Protein AF-A0A2V7W9J9-F1 (afdb_monomer)

Secondary structure (DSSP, 8-state):
-BHHHHHHHHHHHHHHHHHHHHHHHHHHHHTTSS-HHHHHHHHHHHHHHHHHHHHHHHHHHHHTTT-----PBPPHHHHHHHHHHHHHHHHHHHHHHHHHHTTSS-SSHHHHHHHHHHHHHHHHHHHHHHTGGGGT---HHHHHHHHHHT---

Radius of gyration: 18.11 Å; Cα contacts (8 Å, |Δi|>4): 113; chains: 1; bounding box: 55×36×50 Å

Solvent-accessible surface area (backbone atoms only — not comparable to full-atom values): 8531 Å² total; per-residue (Å²): 106,31,50,42,57,48,41,50,54,51,41,52,50,47,49,53,46,50,54,50,47,54,48,48,53,55,50,37,39,77,72,64,27,49,55,70,72,56,50,55,51,50,48,68,53,51,49,61,63,44,43,62,60,42,50,49,44,52,51,40,50,67,73,49,70,86,60,76,92,66,64,55,80,53,58,66,72,58,55,48,56,62,47,50,51,60,51,52,52,51,51,51,53,49,48,51,56,50,33,47,33,66,64,71,76,38,97,48,68,65,58,52,49,51,52,53,56,56,48,42,58,55,47,54,53,53,41,41,69,61,49,33,50,68,60,75,37,78,38,67,76,58,52,55,54,50,54,59,66,70,58,73,132

Foldseek 3Di:
DFLLVLLVVLLVLLLCLLVVLLVLLVVLVVVVLDDPVLSVLLCVLSNVLSVVLNVLSVVLCVVCVPPDRDGDDDDPVLSCLSPVLSVVLSVVSSCLSVCSSVVNPDVDSVVSSVVSNVSSVVSVVSCLVRVNVSSVHHRVVVVVVVVVVVDDD

Mean predicted aligned error: 6.17 Å

Structure (mmCIF, N/CA/C/O backbone):
data_AF-A0A2V7W9J9-F1
#
_entry.id   AF-A0A2V7W9J9-F1
#
loop_
_atom_site.group_PDB
_atom_site.id
_atom_site.type_symbol
_atom_site.label_atom_id
_atom_site.label_alt_id
_atom_site.label_comp_id
_atom_site.label_asym_id
_atom_site.label_entity_id
_atom_site.label_seq_id
_atom_site.pdbx_PDB_ins_code
_atom_site.Cartn_x
_atom_site.Cartn_y
_atom_site.Cartn_z
_atom_site.occupancy
_atom_site.B_iso_or_equiv
_atom_site.auth_seq_id
_atom_site.auth_comp_id
_atom_site.auth_asym_id
_atom_site.auth_atom_id
_atom_site.pdbx_PDB_model_num
ATOM 1 N N . MET A 1 1 ? 11.836 -12.648 -15.735 1.00 85.44 1 MET A N 1
ATOM 2 C CA . MET A 1 1 ? 11.059 -11.439 -15.431 1.00 85.44 1 MET A CA 1
ATOM 3 C C . MET A 1 1 ? 11.819 -10.235 -15.952 1.00 85.44 1 MET A C 1
ATOM 5 O O . MET A 1 1 ? 13.018 -10.140 -15.693 1.00 85.44 1 MET A O 1
ATOM 9 N N . THR A 1 2 ? 11.177 -9.387 -16.746 1.00 92.38 2 THR A N 1
ATOM 10 C CA . THR A 1 2 ? 11.741 -8.097 -17.176 1.00 92.38 2 THR A CA 1
ATOM 11 C C . THR A 1 2 ? 11.408 -6.997 -16.167 1.00 92.38 2 THR A C 1
ATOM 13 O O . THR A 1 2 ? 10.505 -7.162 -15.345 1.00 92.38 2 THR A O 1
ATOM 16 N N . ASP A 1 3 ? 12.126 -5.876 -16.197 1.00 89.44 3 ASP A N 1
ATOM 17 C CA . ASP A 1 3 ? 11.791 -4.707 -15.373 1.00 89.44 3 ASP A CA 1
ATOM 18 C C . ASP A 1 3 ? 10.401 -4.141 -15.714 1.00 89.44 3 ASP A C 1
ATOM 20 O O . ASP A 1 3 ? 9.668 -3.745 -14.811 1.00 89.44 3 ASP A O 1
ATOM 24 N N . ALA A 1 4 ? 9.993 -4.177 -16.988 1.00 90.56 4 ALA A N 1
ATOM 25 C CA . ALA A 1 4 ? 8.647 -3.786 -17.415 1.00 90.56 4 ALA A CA 1
ATOM 26 C C . ALA A 1 4 ? 7.555 -4.701 -16.836 1.00 90.56 4 ALA A C 1
ATOM 28 O O . ALA A 1 4 ? 6.540 -4.219 -16.329 1.00 90.56 4 ALA A O 1
ATOM 29 N N . GLU A 1 5 ? 7.770 -6.021 -16.855 1.00 91.56 5 GLU A N 1
ATOM 30 C CA . GLU A 1 5 ? 6.862 -6.985 -16.219 1.00 91.56 5 GLU A CA 1
ATOM 31 C C . GLU A 1 5 ? 6.784 -6.765 -14.705 1.00 91.56 5 GLU A C 1
ATOM 33 O O . GLU A 1 5 ? 5.694 -6.795 -14.133 1.00 91.56 5 GLU A O 1
ATOM 38 N N . LEU A 1 6 ? 7.925 -6.529 -14.050 1.00 92.38 6 LEU A N 1
ATOM 39 C CA . LEU A 1 6 ? 7.988 -6.277 -12.611 1.00 92.38 6 LEU A CA 1
ATOM 40 C C . LEU A 1 6 ? 7.242 -5.013 -12.216 1.00 92.38 6 LEU A C 1
ATOM 42 O O . LEU A 1 6 ? 6.364 -5.080 -11.359 1.00 92.38 6 LEU A O 1
ATOM 46 N N . ARG A 1 7 ? 7.521 -3.904 -12.896 1.00 92.50 7 ARG A N 1
ATOM 47 C CA . ARG A 1 7 ? 6.818 -2.629 -12.735 1.00 92.50 7 ARG A CA 1
ATOM 48 C C . ARG A 1 7 ? 5.312 -2.788 -12.901 1.00 92.50 7 ARG A C 1
ATOM 50 O O . ARG A 1 7 ? 4.551 -2.298 -12.073 1.00 92.50 7 ARG A O 1
ATOM 57 N N . THR A 1 8 ? 4.891 -3.527 -13.930 1.00 92.44 8 THR A N 1
ATOM 58 C CA . THR A 1 8 ? 3.472 -3.784 -14.202 1.00 92.44 8 THR A CA 1
ATOM 59 C C . TH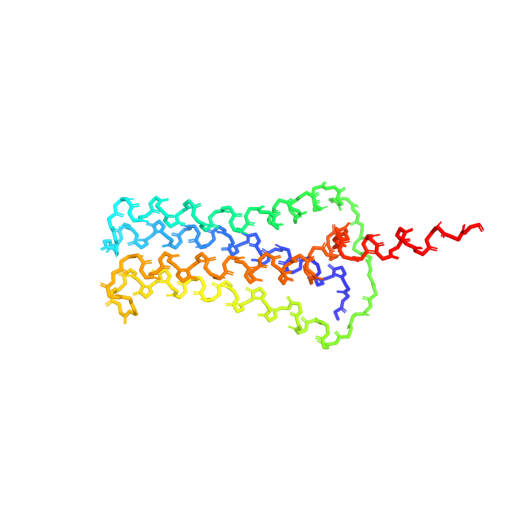R A 1 8 ? 2.808 -4.526 -13.049 1.00 92.44 8 THR A C 1
ATOM 61 O O . THR A 1 8 ? 1.814 -4.058 -12.499 1.00 92.44 8 THR A O 1
ATOM 64 N N . ARG A 1 9 ? 3.372 -5.667 -12.640 1.00 94.62 9 ARG A N 1
ATOM 65 C CA . ARG A 1 9 ? 2.761 -6.506 -11.601 1.00 94.62 9 ARG A CA 1
ATOM 66 C C . ARG A 1 9 ? 2.762 -5.833 -10.231 1.00 94.62 9 ARG A C 1
ATOM 68 O O . ARG A 1 9 ? 1.756 -5.901 -9.536 1.00 94.62 9 ARG A O 1
ATOM 75 N N . ILE A 1 10 ? 3.857 -5.170 -9.866 1.00 93.50 10 ILE A N 1
ATOM 76 C CA . ILE A 1 10 ? 3.976 -4.449 -8.595 1.00 93.50 10 ILE A CA 1
ATOM 77 C C . ILE A 1 10 ? 3.047 -3.241 -8.565 1.00 93.50 10 ILE A C 1
ATOM 79 O O . ILE A 1 10 ? 2.355 -3.037 -7.574 1.00 93.50 10 ILE A O 1
ATOM 83 N N . GLY A 1 11 ? 2.979 -2.474 -9.656 1.00 92.75 11 GLY A N 1
ATOM 84 C CA . GLY A 1 11 ? 2.068 -1.339 -9.756 1.00 92.75 11 GLY A CA 1
ATOM 85 C C . GLY A 1 11 ? 0.609 -1.766 -9.590 1.00 92.75 11 GLY A C 1
ATOM 86 O O . GLY A 1 11 ? -0.107 -1.200 -8.768 1.00 92.75 11 GLY A O 1
ATOM 87 N N . LEU A 1 12 ? 0.184 -2.816 -10.300 1.00 93.94 12 LEU A N 1
ATOM 88 C CA . LEU A 1 12 ? -1.169 -3.362 -10.160 1.00 93.94 12 LEU A CA 1
ATOM 89 C C . LEU A 1 12 ? -1.433 -3.905 -8.754 1.00 93.94 12 LEU A C 1
ATOM 91 O O . LEU A 1 12 ? -2.463 -3.581 -8.168 1.00 93.94 12 LEU A O 1
ATOM 95 N N . PHE A 1 13 ? -0.498 -4.681 -8.195 1.00 95.12 13 PHE A N 1
ATOM 96 C CA . PHE A 1 13 ? -0.588 -5.167 -6.819 1.00 95.12 13 PHE A CA 1
ATOM 97 C C . PHE A 1 13 ? -0.810 -4.014 -5.840 1.00 95.12 13 PHE A C 1
ATOM 99 O O . PHE A 1 13 ? -1.668 -4.110 -4.968 1.00 95.12 13 PHE A O 1
ATOM 106 N N . TRP A 1 14 ? -0.093 -2.905 -6.018 1.00 91.62 14 TRP A N 1
ATOM 107 C CA . TRP A 1 14 ? -0.189 -1.751 -5.136 1.00 91.62 14 TRP A CA 1
ATOM 108 C C . TRP A 1 14 ? -1.540 -1.058 -5.189 1.00 91.62 14 TRP A C 1
ATOM 110 O O . TRP A 1 14 ? -2.141 -0.797 -4.150 1.00 91.62 14 TRP A O 1
ATOM 120 N N . VAL A 1 15 ? -2.039 -0.806 -6.400 1.00 94.19 15 VAL A N 1
ATOM 121 C CA . VAL A 1 15 ? -3.348 -0.180 -6.605 1.00 94.19 15 VAL A CA 1
ATOM 122 C C . VAL A 1 15 ? -4.446 -1.057 -6.005 1.00 94.19 15 VAL A C 1
ATOM 124 O O . VAL A 1 15 ? -5.268 -0.566 -5.236 1.00 94.19 15 VAL A O 1
ATOM 127 N N . ILE A 1 16 ? -4.427 -2.362 -6.296 1.00 96.25 16 ILE A N 1
ATOM 128 C CA . ILE A 1 16 ? -5.395 -3.320 -5.747 1.00 96.25 16 ILE A CA 1
ATOM 129 C C . ILE A 1 16 ? -5.327 -3.330 -4.219 1.00 96.25 16 ILE A C 1
ATOM 131 O O . ILE A 1 16 ? -6.356 -3.247 -3.558 1.00 96.25 16 ILE A O 1
ATOM 135 N N . THR A 1 17 ? -4.121 -3.386 -3.660 1.00 95.56 17 THR A N 1
ATOM 136 C CA . THR A 1 17 ? -3.898 -3.423 -2.213 1.00 95.56 17 THR A CA 1
ATOM 137 C C . THR A 1 17 ? -4.404 -2.167 -1.514 1.00 95.56 17 THR A C 1
ATOM 139 O O . THR A 1 17 ? -5.058 -2.281 -0.482 1.00 95.56 17 THR A O 1
ATOM 142 N N . HIS A 1 18 ? -4.152 -0.980 -2.071 1.00 95.19 18 HIS A N 1
ATOM 143 C CA . HIS A 1 18 ? -4.632 0.278 -1.500 1.00 95.19 18 HIS A CA 1
ATOM 144 C C . HIS A 1 18 ? -6.158 0.253 -1.341 1.00 95.19 18 HIS A C 1
ATOM 146 O O . HIS A 1 18 ? -6.678 0.461 -0.244 1.00 95.19 18 HIS A O 1
ATOM 152 N N . PHE A 1 19 ? -6.884 -0.090 -2.408 1.00 96.38 19 PHE A N 1
ATOM 153 C CA . PHE A 1 19 ? -8.343 -0.176 -2.346 1.00 96.38 19 PHE A CA 1
ATOM 154 C C . PHE A 1 19 ? -8.836 -1.344 -1.487 1.00 96.38 19 PHE A C 1
ATOM 156 O O . PHE A 1 19 ? -9.830 -1.194 -0.780 1.00 96.38 19 PHE A O 1
ATOM 163 N N . ALA A 1 20 ? -8.140 -2.483 -1.490 1.00 97.62 20 ALA A N 1
ATOM 164 C CA . ALA A 1 20 ? -8.480 -3.625 -0.647 1.00 97.62 20 ALA A CA 1
ATOM 165 C C . ALA A 1 20 ? -8.345 -3.299 0.848 1.00 97.62 20 ALA A C 1
ATOM 167 O O . ALA A 1 20 ? -9.198 -3.699 1.638 1.00 97.62 20 ALA A O 1
ATOM 168 N N . ILE A 1 21 ? -7.320 -2.544 1.250 1.00 97.44 21 ILE A N 1
ATOM 169 C CA . ILE A 1 21 ? -7.142 -2.118 2.641 1.00 97.44 21 ILE A CA 1
ATOM 170 C C . ILE A 1 21 ? -8.235 -1.124 3.047 1.00 97.44 21 ILE A C 1
ATOM 172 O O . ILE A 1 21 ? -8.832 -1.295 4.108 1.00 97.44 21 ILE A O 1
ATOM 176 N N . ILE A 1 22 ? -8.565 -0.141 2.200 1.00 97.62 22 ILE A N 1
ATOM 177 C CA . ILE A 1 22 ? -9.693 0.773 2.457 1.00 97.62 22 ILE A CA 1
ATOM 178 C C . ILE A 1 22 ? -10.995 -0.020 2.620 1.00 97.62 22 ILE A C 1
ATOM 180 O O . ILE A 1 22 ? -11.730 0.182 3.584 1.00 97.62 22 ILE A O 1
ATOM 184 N N . ALA A 1 23 ? -11.261 -0.963 1.713 1.00 97.94 23 ALA A N 1
ATOM 185 C CA . ALA A 1 23 ? -12.432 -1.827 1.800 1.00 97.94 23 ALA A CA 1
ATOM 186 C C . ALA A 1 23 ? -12.421 -2.671 3.083 1.00 97.94 23 ALA A C 1
ATOM 188 O O . ALA A 1 23 ? -13.458 -2.810 3.720 1.00 97.94 23 ALA A O 1
ATOM 189 N N . THR A 1 24 ? -11.260 -3.178 3.504 1.00 97.81 24 THR A N 1
ATOM 190 C CA . THR A 1 24 ? -11.108 -3.932 4.758 1.00 97.81 24 THR A CA 1
ATOM 191 C C . THR A 1 24 ? -11.468 -3.067 5.963 1.00 97.81 24 THR A C 1
ATOM 193 O O . THR A 1 24 ? -12.197 -3.532 6.834 1.00 97.81 24 THR A O 1
ATOM 196 N N . ILE A 1 25 ? -11.030 -1.802 5.992 1.00 97.62 25 ILE A N 1
ATOM 197 C CA . ILE A 1 25 ? -11.396 -0.862 7.061 1.00 97.62 25 ILE A CA 1
ATOM 198 C C . ILE A 1 25 ? -12.922 -0.688 7.117 1.00 97.62 25 ILE A C 1
ATOM 200 O O . ILE A 1 25 ? -13.555 -0.852 8.158 1.00 97.62 25 ILE A O 1
ATOM 204 N N . ILE A 1 26 ? -13.538 -0.427 5.966 1.00 97.75 26 ILE A N 1
ATOM 205 C CA . ILE A 1 26 ? -14.987 -0.220 5.869 1.00 97.75 26 ILE A CA 1
ATOM 206 C C . ILE A 1 26 ? -15.761 -1.482 6.287 1.00 97.75 26 ILE A C 1
ATOM 208 O O . ILE A 1 26 ? -16.722 -1.398 7.048 1.00 97.75 26 ILE A O 1
ATOM 212 N N . VAL A 1 27 ? -15.339 -2.663 5.828 1.00 98.00 27 VAL A N 1
ATOM 213 C CA . VAL A 1 27 ? -15.976 -3.940 6.181 1.00 98.00 27 VAL A CA 1
ATOM 214 C C . VAL A 1 27 ? -15.849 -4.220 7.677 1.00 98.00 27 VAL A C 1
ATOM 216 O O . VAL A 1 27 ? -16.844 -4.561 8.310 1.00 98.00 27 VAL A O 1
ATOM 219 N N . CYS A 1 28 ? -14.667 -4.038 8.270 1.00 97.06 28 CYS A N 1
ATOM 220 C CA . CYS A 1 28 ? -14.469 -4.216 9.709 1.00 97.06 28 CYS A CA 1
ATOM 221 C C . CYS A 1 28 ? -15.357 -3.276 10.537 1.00 97.06 28 CYS A C 1
ATOM 223 O O . CYS A 1 28 ? -15.909 -3.718 11.542 1.00 97.06 28 CYS A O 1
ATOM 225 N N . PHE A 1 29 ? -15.547 -2.025 10.103 1.00 97.12 29 PHE A N 1
ATOM 226 C CA . PHE A 1 29 ? -16.494 -1.103 10.735 1.00 97.12 29 PHE A CA 1
ATOM 227 C C . PHE A 1 29 ? -17.932 -1.641 10.698 1.00 97.12 29 PHE A C 1
ATOM 229 O O . PHE A 1 29 ? -18.580 -1.732 11.738 1.00 97.12 29 PHE A O 1
ATOM 236 N N . PHE A 1 30 ? -18.423 -2.072 9.530 1.00 97.50 30 PHE A N 1
ATOM 237 C CA . PHE A 1 30 ? -19.782 -2.620 9.407 1.00 97.50 30 PHE A CA 1
ATOM 238 C C . PHE A 1 30 ? -19.993 -3.930 10.179 1.00 97.50 30 PHE A C 1
ATOM 240 O O . PHE A 1 30 ? -21.120 -4.239 10.558 1.00 97.50 30 PHE A O 1
ATOM 247 N N . LEU A 1 31 ? -18.923 -4.683 10.442 1.00 97.31 31 LEU A N 1
ATOM 248 C CA . LEU A 1 31 ? -18.943 -5.870 11.302 1.00 97.31 31 LEU A CA 1
ATOM 249 C C . LEU A 1 31 ? -18.848 -5.539 12.804 1.00 97.31 31 LEU A C 1
ATOM 251 O O . LEU A 1 31 ? -18.782 -6.456 13.620 1.00 97.31 31 LEU A O 1
ATOM 255 N N . GLY A 1 32 ? -18.840 -4.256 13.180 1.00 94.75 32 GLY A N 1
ATOM 256 C CA . GLY A 1 32 ? -18.769 -3.811 14.573 1.00 94.75 32 GLY A CA 1
ATOM 257 C C . GLY A 1 32 ? -17.367 -3.878 15.185 1.00 94.75 32 GLY A C 1
ATOM 258 O O . GLY A 1 32 ? -17.241 -3.925 16.405 1.00 94.75 32 GLY A O 1
ATOM 259 N N . GLY A 1 33 ? -16.311 -3.903 14.365 1.00 93.25 33 GLY A N 1
ATOM 260 C CA . G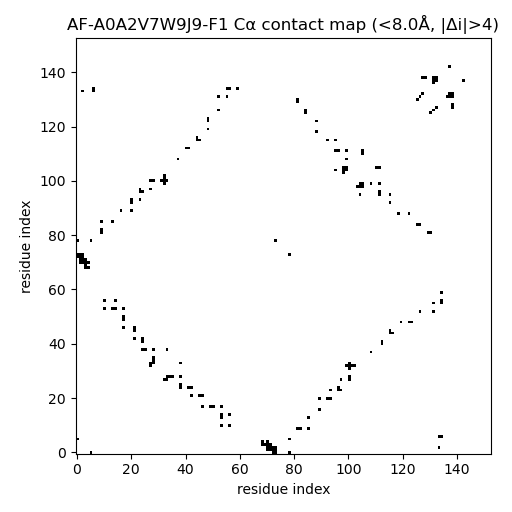LY A 1 33 ? -14.929 -4.014 14.841 1.00 93.25 33 GLY A CA 1
ATOM 261 C C . GLY A 1 33 ? -14.391 -2.763 15.545 1.00 93.25 33 GLY A C 1
ATOM 262 O O . GLY A 1 33 ? -13.447 -2.852 16.328 1.00 93.25 33 GLY A O 1
ATOM 263 N N . TYR A 1 34 ? -14.964 -1.593 15.266 1.00 93.88 34 TYR A N 1
ATOM 264 C CA . TYR A 1 34 ? -14.629 -0.330 15.928 1.00 93.88 34 TYR A CA 1
ATOM 265 C C . TYR A 1 34 ? -15.709 0.726 15.681 1.00 93.88 34 TYR A C 1
ATOM 267 O O . TYR A 1 34 ? -16.573 0.563 14.817 1.00 93.88 34 TYR A O 1
ATOM 275 N N . GLU A 1 35 ? -15.650 1.815 16.446 1.00 95.31 35 GLU A N 1
ATOM 276 C CA . GLU A 1 35 ? -16.572 2.941 16.322 1.00 95.31 35 GLU A CA 1
ATOM 277 C C . GLU A 1 35 ? -16.242 3.840 15.119 1.00 95.31 35 GLU A C 1
ATOM 279 O O . GLU A 1 35 ? -15.171 3.770 14.510 1.00 95.31 35 GLU A O 1
ATOM 284 N N . PHE A 1 36 ? -17.178 4.722 14.767 1.00 96.06 36 PHE A N 1
ATOM 285 C CA . PHE A 1 36 ? -17.009 5.646 13.646 1.00 96.06 36 PHE A CA 1
ATOM 286 C C . PHE A 1 36 ? -15.783 6.581 13.789 1.00 96.06 36 PHE A C 1
ATOM 288 O O . PHE A 1 36 ? -15.058 6.736 12.801 1.00 96.06 36 PHE A O 1
ATOM 295 N N . PRO A 1 37 ? -15.475 7.164 14.971 1.00 96.38 37 PRO A N 1
ATOM 296 C CA . PRO A 1 37 ? -14.273 7.988 15.146 1.00 96.38 37 PRO A CA 1
ATOM 297 C C . PRO A 1 37 ? -12.976 7.217 14.857 1.00 96.38 37 PRO A C 1
ATOM 299 O O . PRO A 1 37 ? -12.111 7.706 14.125 1.00 96.38 37 PRO A O 1
ATOM 302 N N . ASP A 1 38 ? -12.885 5.979 15.338 1.00 94.94 38 ASP A N 1
ATOM 303 C CA . ASP A 1 38 ? -11.756 5.078 15.097 1.00 94.94 38 ASP A CA 1
ATOM 304 C C . ASP A 1 38 ? -11.611 4.765 13.600 1.00 94.94 38 ASP A C 1
ATOM 306 O O . ASP A 1 38 ? -10.526 4.903 13.033 1.00 94.94 38 ASP A O 1
ATOM 310 N N . MET A 1 39 ? -12.715 4.432 12.916 1.00 96.19 39 MET A N 1
ATOM 311 C CA . MET A 1 39 ? -12.711 4.192 11.467 1.00 96.19 39 MET A CA 1
ATOM 312 C C . MET A 1 39 ? -12.176 5.405 10.696 1.00 96.19 39 MET A C 1
ATOM 314 O O . MET A 1 39 ? -11.293 5.265 9.848 1.00 96.19 39 MET A O 1
ATOM 318 N N . THR A 1 40 ? -12.705 6.601 10.974 1.00 96.69 40 THR A N 1
ATOM 319 C CA . THR A 1 40 ? -12.272 7.822 10.274 1.00 96.69 40 THR A CA 1
ATOM 320 C C . THR A 1 40 ? -10.800 8.134 10.531 1.00 96.69 40 THR A C 1
ATOM 322 O O . THR A 1 40 ? -10.097 8.539 9.607 1.00 96.69 40 THR A O 1
ATOM 325 N N . THR A 1 41 ? -10.303 7.855 11.738 1.00 95.50 41 THR A N 1
ATOM 326 C CA . THR A 1 41 ? -8.888 8.018 12.089 1.00 95.50 41 THR A CA 1
ATOM 327 C C . THR A 1 41 ? -7.996 7.022 11.344 1.00 95.50 41 THR A C 1
ATOM 329 O O . THR A 1 41 ? -6.962 7.416 10.808 1.00 95.50 41 THR A O 1
ATOM 332 N N . LEU A 1 42 ? -8.401 5.749 11.231 1.00 95.50 42 LEU A N 1
ATOM 333 C CA . LEU A 1 42 ? -7.674 4.759 10.424 1.00 95.50 42 LEU A CA 1
ATOM 334 C C . LEU A 1 42 ? -7.590 5.190 8.960 1.00 95.50 42 LEU A C 1
ATOM 336 O O . LEU A 1 42 ? -6.514 5.139 8.36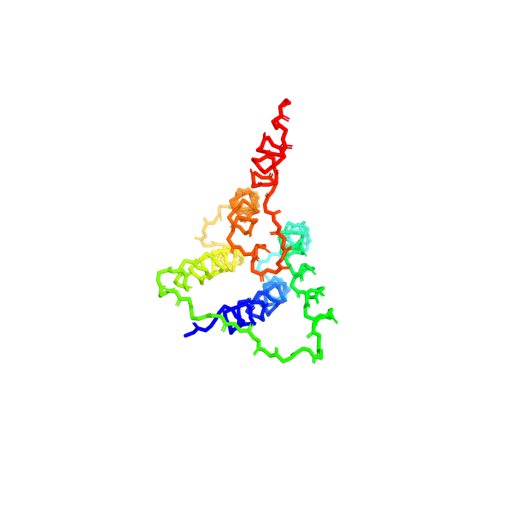8 1.00 95.50 42 LEU A O 1
ATOM 340 N N . LEU A 1 43 ? -8.702 5.649 8.379 1.00 96.19 43 LEU A N 1
ATOM 341 C CA . LEU A 1 43 ? -8.721 6.149 7.003 1.00 96.19 43 LEU A CA 1
ATOM 342 C C . LEU A 1 43 ? -7.809 7.370 6.837 1.00 96.19 43 LEU A C 1
ATOM 344 O O . LEU A 1 43 ? -7.061 7.435 5.864 1.00 96.19 43 LEU A O 1
ATOM 348 N N . ALA A 1 44 ? -7.819 8.296 7.799 1.00 95.00 44 ALA A N 1
ATOM 349 C CA . ALA A 1 44 ? -6.977 9.490 7.777 1.00 95.00 44 ALA A CA 1
ATOM 350 C C . ALA A 1 44 ? -5.471 9.181 7.805 1.00 95.00 44 ALA A C 1
ATOM 352 O O . ALA A 1 44 ? -4.690 10.004 7.343 1.00 95.00 44 ALA A O 1
ATOM 353 N N . ILE A 1 45 ? -5.063 8.011 8.305 1.00 93.38 45 ILE A N 1
ATOM 354 C CA . ILE A 1 45 ? -3.661 7.565 8.326 1.00 93.38 45 ILE A CA 1
ATOM 355 C C . ILE A 1 45 ? -3.344 6.706 7.099 1.00 93.38 45 ILE A C 1
ATOM 357 O O . ILE A 1 45 ? -2.370 6.930 6.386 1.00 93.38 45 ILE A O 1
ATOM 361 N N . VAL A 1 46 ? -4.179 5.707 6.820 1.00 93.31 46 VAL A N 1
ATOM 362 C CA . VAL A 1 46 ? -3.883 4.685 5.812 1.00 93.31 46 VAL A CA 1
ATOM 363 C C . VAL A 1 46 ? -4.035 5.218 4.388 1.00 93.31 46 VAL A C 1
ATOM 365 O O . VAL A 1 46 ? -3.222 4.896 3.524 1.00 93.31 46 VAL A O 1
ATOM 368 N N . VAL A 1 47 ? -5.041 6.054 4.119 1.00 93.25 47 VAL A N 1
ATOM 369 C CA . VAL A 1 47 ? -5.247 6.616 2.775 1.00 93.25 47 VAL A CA 1
ATOM 370 C C . VAL A 1 47 ? -4.037 7.440 2.309 1.00 93.25 47 VAL A C 1
ATOM 372 O O . VAL A 1 47 ? -3.504 7.126 1.240 1.00 93.25 47 VAL A O 1
ATOM 375 N N . PRO A 1 48 ? -3.543 8.454 3.054 1.00 90.94 48 PRO A N 1
ATOM 376 C CA . PRO A 1 48 ? -2.380 9.223 2.609 1.00 90.94 48 PRO A CA 1
ATOM 377 C C . PRO A 1 48 ? -1.107 8.375 2.508 1.00 90.94 48 PRO A C 1
ATOM 379 O O . PRO A 1 48 ? -0.349 8.559 1.552 1.00 90.94 48 PRO A O 1
ATOM 382 N N . MET A 1 49 ? -0.923 7.392 3.399 1.00 90.25 49 MET A N 1
ATOM 383 C CA . MET A 1 49 ? 0.199 6.450 3.347 1.00 90.25 49 MET A CA 1
ATOM 384 C C . MET A 1 49 ? 0.297 5.758 1.977 1.00 90.25 49 MET A C 1
ATOM 386 O O . MET A 1 49 ? 1.361 5.724 1.358 1.00 90.25 49 MET A O 1
ATOM 390 N N . PHE A 1 50 ? -0.815 5.262 1.430 1.00 90.38 50 PHE A N 1
ATOM 391 C CA . PHE A 1 50 ? -0.814 4.628 0.107 1.00 90.38 50 PHE A CA 1
ATOM 392 C C . PHE A 1 50 ? -0.912 5.617 -1.062 1.00 90.38 50 PHE A C 1
ATOM 394 O O . PHE A 1 50 ? -0.430 5.309 -2.163 1.00 90.38 50 PHE A O 1
ATOM 401 N N . ALA A 1 51 ? -1.521 6.789 -0.861 1.00 90.50 51 ALA A N 1
ATOM 402 C CA . ALA A 1 51 ? -1.836 7.743 -1.922 1.00 90.50 51 ALA A CA 1
ATOM 403 C C . ALA A 1 51 ? -0.603 8.208 -2.706 1.00 90.50 51 ALA A C 1
ATOM 405 O O . ALA A 1 51 ? -0.674 8.292 -3.934 1.00 90.50 51 ALA A O 1
ATOM 406 N N . GLY A 1 52 ? 0.529 8.451 -2.034 1.00 87.31 52 GLY A N 1
ATOM 407 C CA . GLY A 1 52 ? 1.756 8.928 -2.683 1.00 87.31 52 GLY A CA 1
ATOM 408 C C . GLY A 1 52 ? 2.228 7.995 -3.802 1.00 87.31 52 GLY A C 1
ATOM 409 O O . GLY A 1 52 ? 2.282 8.380 -4.972 1.00 87.31 52 GLY A O 1
ATOM 410 N N . ILE A 1 53 ? 2.487 6.729 -3.469 1.00 88.12 53 ILE A N 1
ATOM 411 C CA . ILE A 1 53 ? 2.926 5.736 -4.459 1.00 88.12 53 ILE A CA 1
ATOM 412 C C . ILE A 1 53 ? 1.799 5.378 -5.429 1.00 88.12 53 ILE A C 1
ATOM 414 O O . ILE A 1 53 ? 2.051 5.264 -6.624 1.00 88.12 53 ILE A O 1
ATOM 418 N N . THR A 1 54 ? 0.552 5.255 -4.966 1.00 91.38 54 THR A N 1
ATOM 419 C CA . THR A 1 54 ? -0.585 4.963 -5.859 1.00 91.38 54 THR A CA 1
ATOM 420 C C . THR A 1 54 ? -0.711 6.012 -6.964 1.00 91.38 54 THR A C 1
ATOM 422 O O . THR A 1 54 ? -0.897 5.667 -8.129 1.00 91.38 54 THR A O 1
ATOM 425 N N . THR A 1 55 ? -0.531 7.290 -6.625 1.00 91.69 55 THR A N 1
ATOM 426 C CA . THR A 1 55 ? -0.552 8.395 -7.590 1.00 91.69 55 THR A CA 1
ATOM 427 C C . THR A 1 55 ? 0.580 8.268 -8.606 1.00 91.69 55 THR A C 1
ATOM 429 O O . THR A 1 55 ? 0.341 8.409 -9.806 1.00 91.69 55 THR A O 1
ATOM 432 N N . VAL A 1 56 ? 1.800 7.956 -8.154 1.00 91.19 56 VAL A N 1
ATOM 433 C CA . VAL A 1 56 ? 2.958 7.719 -9.035 1.00 91.19 56 VAL A CA 1
ATOM 434 C C . VAL A 1 56 ? 2.680 6.570 -10.009 1.00 91.19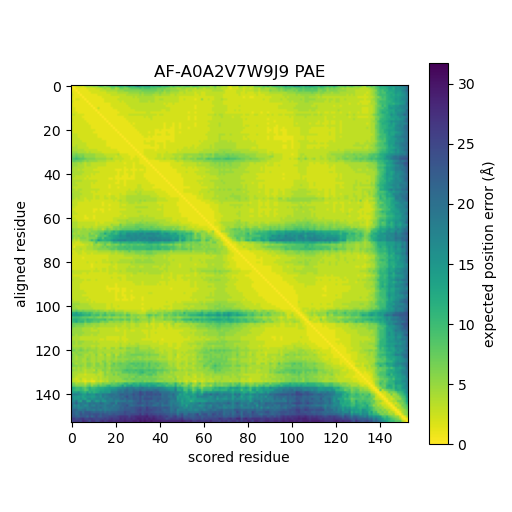 56 VAL A C 1
ATOM 436 O O . VAL A 1 56 ? 2.890 6.718 -11.212 1.00 91.19 56 VAL A O 1
ATOM 439 N N . VAL A 1 57 ? 2.147 5.456 -9.508 1.00 92.81 57 VAL A N 1
ATOM 440 C CA . VAL A 1 57 ? 1.812 4.268 -10.302 1.00 92.81 57 VAL A CA 1
ATOM 441 C C . VAL A 1 57 ? 0.747 4.584 -11.356 1.00 92.81 57 VAL A C 1
ATOM 443 O O . VAL A 1 57 ? 0.943 4.300 -12.539 1.00 92.81 57 VAL A O 1
ATOM 446 N N . ILE A 1 58 ? -0.370 5.199 -10.951 1.00 94.00 58 ILE A N 1
ATOM 447 C CA . ILE A 1 58 ? -1.469 5.556 -11.860 1.00 94.00 58 ILE A CA 1
ATOM 448 C C . ILE A 1 58 ? -0.978 6.532 -12.930 1.00 94.00 58 ILE A C 1
ATOM 450 O O . ILE A 1 58 ? -1.232 6.321 -14.117 1.00 94.00 58 ILE A O 1
ATOM 454 N N . ARG A 1 59 ? -0.238 7.575 -12.532 1.00 92.69 59 ARG A N 1
ATOM 455 C CA . ARG A 1 59 ? 0.329 8.556 -13.464 1.00 92.69 59 ARG A CA 1
ATOM 456 C C . ARG A 1 59 ? 1.245 7.886 -14.481 1.00 92.69 59 ARG A C 1
ATOM 458 O O . ARG A 1 59 ? 1.124 8.171 -15.671 1.00 92.69 59 ARG A O 1
ATOM 465 N N . TYR A 1 60 ? 2.115 6.986 -14.028 1.00 92.44 60 TYR A N 1
ATOM 466 C CA . TYR A 1 60 ? 3.013 6.248 -14.905 1.00 92.44 60 TYR A CA 1
ATOM 467 C C . TYR A 1 60 ? 2.232 5.467 -15.972 1.00 92.44 60 TYR A C 1
ATOM 469 O O . TYR A 1 60 ? 2.495 5.640 -17.164 1.00 92.44 60 TYR A O 1
ATOM 477 N N . PHE A 1 61 ? 1.237 4.661 -15.585 1.00 93.12 61 PHE A N 1
ATOM 478 C CA . PHE A 1 61 ? 0.455 3.889 -16.558 1.00 93.12 61 PHE A CA 1
ATOM 479 C C . PHE A 1 61 ? -0.392 4.770 -17.478 1.00 93.12 61 PHE A C 1
ATOM 481 O O . PHE A 1 61 ? -0.506 4.470 -18.663 1.00 93.12 61 PHE A O 1
ATOM 488 N N . ALA A 1 62 ? -0.946 5.877 -16.978 1.00 92.94 62 ALA A N 1
ATOM 489 C CA . ALA A 1 62 ? -1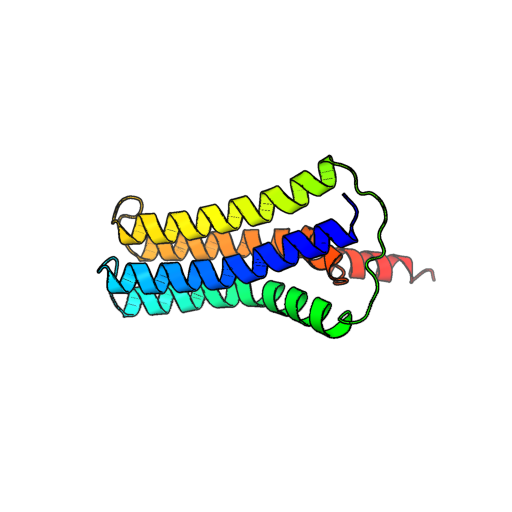.710 6.815 -17.799 1.00 92.94 62 ALA A CA 1
ATOM 490 C C . ALA A 1 62 ? -0.845 7.475 -18.890 1.00 92.94 62 ALA A C 1
ATOM 492 O O . ALA A 1 62 ? -1.310 7.670 -20.020 1.00 92.94 62 ALA A O 1
ATOM 493 N N . GLN A 1 63 ? 0.411 7.800 -18.562 1.00 92.00 63 GLN A N 1
ATOM 494 C CA . GLN A 1 63 ? 1.379 8.398 -19.486 1.00 92.00 63 GLN A CA 1
ATOM 495 C C . GLN A 1 63 ? 1.889 7.399 -20.534 1.00 92.00 63 GLN A C 1
ATOM 497 O O . GLN A 1 63 ? 2.012 7.772 -21.695 1.00 92.00 63 GLN A O 1
ATOM 502 N N . HIS A 1 64 ? 2.104 6.137 -20.154 1.00 90.31 64 HIS A N 1
ATOM 503 C CA . HIS A 1 64 ? 2.701 5.102 -21.015 1.00 90.31 64 HIS A CA 1
ATOM 504 C C . HIS A 1 64 ? 1.663 4.118 -21.590 1.00 90.31 64 HIS A C 1
ATOM 506 O O . HIS A 1 64 ? 1.993 3.007 -21.998 1.00 90.31 64 HIS A O 1
ATOM 512 N N . ARG A 1 65 ? 0.379 4.4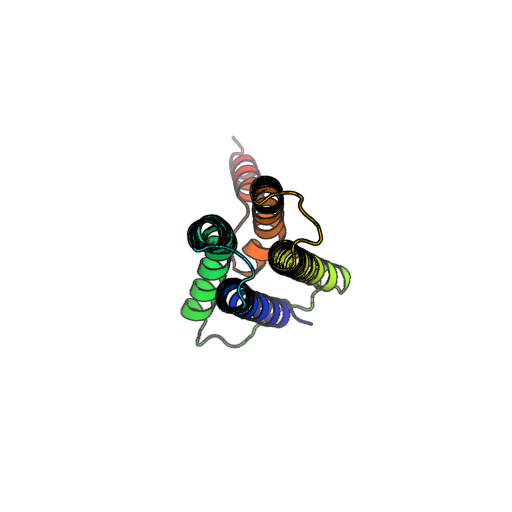98 -21.618 1.00 89.62 65 ARG A N 1
ATOM 513 C CA . ARG A 1 65 ? -0.752 3.609 -21.960 1.00 89.62 65 ARG A CA 1
ATOM 514 C C . ARG A 1 65 ? -0.714 2.996 -23.368 1.00 89.62 65 ARG A C 1
ATOM 516 O O . ARG A 1 65 ? -1.427 2.031 -23.623 1.00 89.62 65 ARG A O 1
ATOM 523 N N . HIS A 1 66 ? 0.056 3.576 -24.287 1.00 91.81 66 HIS A N 1
ATOM 524 C CA . HIS A 1 66 ? 0.190 3.106 -25.671 1.00 91.81 66 HIS A CA 1
ATOM 525 C C . HIS A 1 66 ? 1.569 2.500 -25.961 1.00 91.81 66 HIS A C 1
ATOM 527 O O . HIS A 1 66 ? 1.818 2.053 -27.080 1.00 91.81 66 HIS A O 1
ATOM 533 N N . ASP A 1 67 ? 2.460 2.470 -24.970 1.00 88.06 67 ASP A N 1
ATOM 534 C CA . ASP A 1 67 ? 3.823 2.004 -25.168 1.00 88.06 67 ASP A CA 1
ATOM 535 C C . ASP A 1 67 ? 3.875 0.477 -25.150 1.00 88.06 67 ASP A C 1
ATOM 537 O O . ASP A 1 67 ? 3.290 -0.188 -24.293 1.00 88.06 67 ASP A O 1
ATOM 541 N N . ALA A 1 68 ? 4.624 -0.102 -26.090 1.00 81.00 68 ALA A N 1
ATOM 542 C CA . ALA A 1 68 ? 4.923 -1.526 -26.042 1.00 81.00 68 ALA A CA 1
ATOM 543 C C . ALA A 1 68 ? 5.790 -1.827 -24.801 1.00 81.00 68 ALA A C 1
ATOM 545 O O . ALA A 1 68 ? 6.774 -1.112 -24.576 1.00 81.00 68 ALA A O 1
ATOM 546 N N . PRO A 1 69 ? 5.506 -2.894 -24.028 1.00 78.25 69 PRO A N 1
ATOM 547 C CA . PRO A 1 69 ? 6.338 -3.277 -22.894 1.00 78.25 69 PRO A CA 1
ATOM 548 C C . PRO A 1 69 ? 7.769 -3.556 -23.362 1.00 78.25 69 PRO A C 1
ATOM 550 O O . PRO A 1 69 ? 8.025 -4.506 -24.102 1.00 78.25 69 PRO A O 1
ATOM 553 N N . ARG A 1 70 ? 8.718 -2.720 -22.942 1.00 81.06 70 ARG A N 1
ATOM 554 C CA . ARG A 1 70 ? 10.145 -2.878 -23.240 1.00 81.06 70 ARG A CA 1
ATOM 555 C C . ARG A 1 70 ? 10.909 -2.960 -21.939 1.00 81.06 70 ARG A C 1
ATOM 557 O O . ARG A 1 70 ? 10.709 -2.125 -21.065 1.00 81.06 70 ARG A O 1
ATOM 564 N N . GLY A 1 71 ? 11.791 -3.946 -21.825 1.00 82.56 71 GLY A N 1
ATOM 565 C CA . GLY A 1 71 ? 12.523 -4.140 -20.589 1.00 82.56 71 GLY A CA 1
ATOM 566 C C . GLY A 1 71 ? 13.686 -5.112 -20.679 1.00 82.56 71 GLY A C 1
ATOM 567 O O . GLY A 1 71 ? 13.721 -5.996 -21.536 1.00 82.56 71 GLY A O 1
ATOM 568 N N . LYS A 1 72 ? 14.646 -4.951 -19.770 1.00 87.62 72 LYS A N 1
ATOM 569 C CA . LYS A 1 72 ? 15.768 -5.876 -19.586 1.00 87.62 72 LYS A CA 1
ATOM 570 C C . LYS A 1 72 ? 15.402 -6.908 -18.529 1.00 87.62 72 LYS A C 1
ATOM 572 O O . LYS A 1 72 ? 14.601 -6.649 -17.632 1.00 87.62 72 LYS A O 1
ATOM 577 N N . ARG A 1 73 ? 15.998 -8.099 -18.619 1.00 91.31 73 ARG A N 1
ATOM 578 C CA . ARG A 1 73 ? 15.875 -9.090 -17.544 1.00 91.31 73 ARG A CA 1
ATOM 579 C C . ARG A 1 73 ? 16.465 -8.516 -16.260 1.00 91.31 73 ARG A C 1
ATOM 581 O O . ARG A 1 73 ? 17.576 -7.993 -16.269 1.00 91.31 73 ARG A O 1
ATOM 588 N N . VAL A 1 74 ? 15.717 -8.654 -15.175 1.00 89.19 74 VAL A N 1
ATOM 589 C CA . VAL A 1 74 ? 16.156 -8.293 -13.827 1.00 89.19 74 VAL A CA 1
ATOM 590 C C . VAL A 1 74 ? 16.584 -9.543 -13.067 1.00 89.19 74 VAL A C 1
ATOM 592 O O . VAL A 1 74 ? 16.041 -10.630 -13.280 1.00 89.19 74 VAL A O 1
ATOM 595 N N . ASN A 1 75 ? 17.577 -9.395 -12.191 1.00 92.88 75 ASN A N 1
ATOM 596 C CA . ASN A 1 75 ? 18.034 -10.477 -11.321 1.00 92.88 75 ASN A CA 1
ATOM 597 C C . ASN A 1 75 ? 16.914 -10.879 -10.339 1.00 92.88 75 ASN A C 1
ATOM 599 O O . ASN A 1 75 ? 16.185 -10.023 -9.838 1.00 92.88 75 ASN A O 1
ATOM 603 N N . ALA A 1 76 ? 16.816 -12.173 -10.032 1.00 91.31 76 ALA A N 1
ATOM 604 C CA . ALA A 1 76 ? 15.905 -12.730 -9.041 1.00 91.31 76 ALA A CA 1
ATOM 605 C C . ALA A 1 76 ? 16.006 -12.032 -7.674 1.00 91.31 76 ALA A C 1
ATOM 607 O O . ALA A 1 76 ? 14.976 -11.739 -7.083 1.00 91.31 76 ALA A O 1
ATOM 608 N N . ALA A 1 77 ? 17.212 -11.687 -7.204 1.00 91.12 77 ALA A N 1
ATOM 609 C CA . ALA A 1 77 ? 17.376 -10.976 -5.930 1.00 91.12 77 ALA A CA 1
ATOM 610 C C . ALA A 1 77 ? 16.645 -9.621 -5.915 1.00 91.12 77 ALA A C 1
ATOM 612 O O . ALA A 1 77 ? 15.981 -9.279 -4.937 1.00 91.12 77 ALA A O 1
ATOM 613 N N . TYR A 1 78 ? 16.716 -8.882 -7.026 1.00 88.31 78 TYR A N 1
ATOM 614 C CA . TYR A 1 78 ? 16.008 -7.613 -7.181 1.00 88.31 78 TYR A CA 1
ATOM 615 C C . TYR A 1 78 ? 14.494 -7.829 -7.214 1.00 88.31 78 TYR A C 1
ATOM 617 O O . TYR A 1 78 ? 13.775 -7.188 -6.460 1.00 88.31 78 TYR A O 1
ATOM 625 N N . VAL A 1 79 ? 14.020 -8.796 -8.011 1.00 91.88 79 VAL A N 1
ATOM 626 C CA . VAL A 1 79 ? 12.596 -9.172 -8.063 1.00 91.88 79 VAL A CA 1
ATOM 627 C C . VAL A 1 79 ? 12.063 -9.495 -6.666 1.00 91.88 79 VAL A C 1
ATOM 629 O O . VAL A 1 79 ? 11.018 -8.975 -6.282 1.00 91.88 79 VAL A O 1
ATOM 632 N N . THR A 1 80 ? 12.781 -10.315 -5.896 1.00 92.19 80 THR A N 1
ATOM 633 C CA . THR A 1 80 ? 12.379 -10.704 -4.541 1.00 92.19 80 THR A CA 1
ATOM 634 C C . THR A 1 80 ? 12.304 -9.502 -3.609 1.00 92.19 80 THR A C 1
ATOM 636 O O . THR A 1 80 ? 11.290 -9.337 -2.942 1.00 92.19 80 THR A O 1
ATOM 639 N N . LEU A 1 81 ? 13.321 -8.634 -3.584 1.00 89.25 81 LEU A N 1
ATOM 640 C CA . LEU A 1 81 ? 13.311 -7.434 -2.736 1.00 89.25 81 LEU A CA 1
ATOM 641 C C . LEU A 1 81 ? 12.172 -6.477 -3.100 1.00 89.25 81 LEU A C 1
ATOM 643 O O . LEU A 1 81 ? 11.495 -5.961 -2.211 1.00 89.25 81 LEU A O 1
ATOM 647 N N . THR A 1 82 ? 11.923 -6.283 -4.398 1.00 89.38 82 THR A N 1
ATOM 648 C CA . THR A 1 82 ? 10.827 -5.441 -4.883 1.00 89.38 82 THR A CA 1
ATOM 649 C C . THR A 1 82 ? 9.458 -5.985 -4.478 1.00 89.38 82 THR A C 1
ATOM 651 O O . THR A 1 82 ? 8.564 -5.187 -4.242 1.00 89.38 82 THR A O 1
ATOM 654 N N . TRP A 1 83 ? 9.272 -7.305 -4.382 1.00 92.19 83 TRP A N 1
ATOM 655 C CA . TRP A 1 83 ? 8.009 -7.905 -3.926 1.00 92.19 83 TRP A CA 1
ATOM 656 C C . TRP A 1 83 ? 7.873 -7.963 -2.409 1.00 92.19 83 TRP A C 1
ATOM 658 O O . TRP A 1 83 ? 6.790 -7.718 -1.880 1.00 92.19 83 TRP A O 1
ATOM 668 N N . LEU A 1 84 ? 8.962 -8.294 -1.717 1.00 91.19 84 LEU A N 1
ATOM 669 C CA . LEU A 1 84 ? 8.967 -8.554 -0.283 1.00 91.19 84 LEU A CA 1
ATOM 670 C C . LEU A 1 84 ? 8.431 -7.357 0.500 1.00 91.19 84 LEU A C 1
ATOM 672 O O . LEU A 1 84 ? 7.580 -7.521 1.365 1.00 91.19 84 LEU A O 1
ATOM 676 N N . LEU A 1 85 ? 8.901 -6.157 0.168 1.00 86.69 85 LEU A N 1
ATOM 677 C CA . LEU A 1 85 ? 8.516 -4.930 0.858 1.00 86.69 85 LEU A CA 1
ATOM 678 C C . LEU A 1 85 ? 7.023 -4.610 0.708 1.00 86.69 85 LEU A C 1
ATOM 680 O O . LEU A 1 85 ? 6.345 -4.531 1.731 1.00 86.69 85 LEU A O 1
ATOM 684 N N . PRO A 1 86 ? 6.472 -4.485 -0.514 1.00 88.88 86 PRO A N 1
ATOM 685 C CA . PRO A 1 86 ? 5.043 -4.317 -0.719 1.00 88.88 86 PRO A CA 1
ATOM 686 C C . PRO A 1 86 ? 4.179 -5.338 0.011 1.00 88.88 86 PRO A C 1
ATOM 688 O O . PRO A 1 86 ? 3.194 -4.973 0.654 1.00 88.88 86 PRO A O 1
ATOM 691 N N . VAL A 1 87 ? 4.545 -6.617 -0.081 1.00 93.31 87 VAL A N 1
ATOM 692 C CA . VAL A 1 87 ? 3.778 -7.706 0.527 1.00 93.31 87 VAL A CA 1
ATOM 693 C C . VAL A 1 87 ? 3.839 -7.618 2.046 1.00 93.31 87 VAL A C 1
ATOM 695 O O . VAL A 1 87 ? 2.795 -7.629 2.687 1.00 93.31 87 VAL A O 1
ATOM 698 N N . LEU A 1 88 ? 5.024 -7.450 2.635 1.00 92.56 88 LEU A N 1
ATOM 699 C CA . LEU A 1 88 ? 5.156 -7.322 4.085 1.00 92.56 88 LEU A CA 1
ATOM 700 C C . LEU A 1 88 ? 4.413 -6.099 4.622 1.00 92.56 88 LEU A C 1
ATOM 702 O O . LEU A 1 88 ? 3.686 -6.227 5.604 1.00 92.56 88 LEU A O 1
ATOM 706 N N . PHE A 1 89 ? 4.545 -4.933 3.983 1.00 90.81 89 PHE A N 1
ATOM 707 C CA . PHE A 1 89 ? 3.866 -3.717 4.439 1.00 90.81 89 PHE A CA 1
ATOM 708 C C . PHE A 1 89 ? 2.350 -3.853 4.366 1.00 90.81 89 PHE A C 1
ATOM 710 O O . PHE A 1 89 ? 1.657 -3.589 5.345 1.00 90.81 89 PHE A O 1
ATOM 717 N N . SER A 1 90 ? 1.835 -4.312 3.227 1.00 93.38 90 SER A N 1
ATOM 718 C CA . SER A 1 90 ? 0.398 -4.500 3.042 1.00 93.38 90 SER A CA 1
ATOM 719 C C . SER A 1 90 ? -0.185 -5.538 3.993 1.00 93.38 90 SER A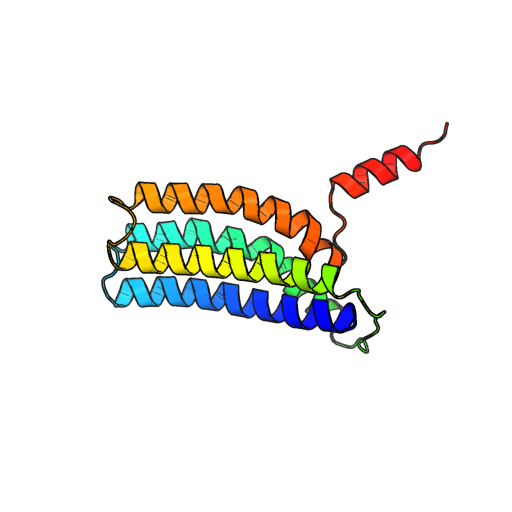 C 1
ATOM 721 O O . SER A 1 90 ? -1.212 -5.275 4.615 1.00 93.38 90 SER A O 1
ATOM 723 N N . MET A 1 91 ? 0.495 -6.674 4.175 1.00 95.94 91 MET A N 1
ATOM 724 C CA . MET A 1 91 ? 0.093 -7.691 5.144 1.00 95.94 91 MET A CA 1
ATOM 725 C C . MET A 1 91 ? 0.118 -7.154 6.570 1.00 95.94 91 MET A C 1
ATOM 727 O O . MET A 1 91 ? -0.827 -7.397 7.310 1.00 95.94 91 MET A O 1
ATOM 731 N N . THR A 1 92 ? 1.161 -6.416 6.955 1.00 95.00 92 THR A N 1
ATOM 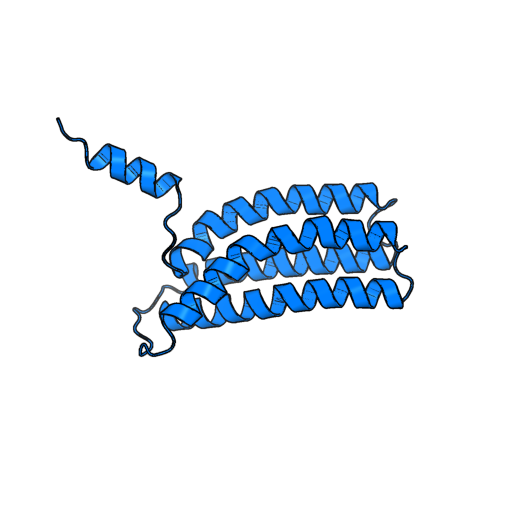732 C CA . THR A 1 92 ? 1.274 -5.865 8.312 1.00 95.00 92 THR A CA 1
ATOM 733 C C . THR A 1 92 ? 0.154 -4.864 8.580 1.00 95.00 92 THR A C 1
ATOM 735 O O . THR A 1 92 ? -0.521 -4.978 9.596 1.00 95.00 92 THR A O 1
ATOM 738 N N . ILE A 1 93 ? -0.117 -3.945 7.648 1.00 95.19 93 ILE A N 1
ATOM 739 C CA . ILE A 1 93 ? -1.201 -2.960 7.785 1.00 95.19 93 ILE A CA 1
ATOM 740 C C . ILE A 1 93 ? -2.563 -3.659 7.861 1.00 95.19 93 ILE A C 1
ATOM 742 O O . ILE A 1 93 ? -3.344 -3.386 8.773 1.00 95.19 93 ILE A O 1
ATOM 746 N N . ALA A 1 94 ? -2.842 -4.592 6.945 1.00 96.12 94 ALA A N 1
ATOM 747 C CA . ALA A 1 94 ? -4.092 -5.349 6.947 1.00 96.12 94 ALA A CA 1
ATOM 748 C C . ALA A 1 94 ? -4.270 -6.140 8.251 1.00 96.12 94 ALA A C 1
ATOM 750 O O . ALA A 1 94 ? -5.341 -6.106 8.857 1.00 96.12 94 ALA A O 1
ATOM 751 N N . LEU A 1 95 ? -3.213 -6.807 8.720 1.00 96.06 95 LEU A N 1
ATOM 752 C CA . LEU A 1 95 ? -3.232 -7.568 9.962 1.00 96.06 95 LEU A CA 1
ATOM 753 C C . LEU A 1 95 ? -3.467 -6.657 11.170 1.00 96.06 95 LEU A C 1
ATOM 755 O O . LEU A 1 95 ? -4.284 -6.997 12.016 1.00 96.06 95 LEU A O 1
ATOM 759 N N . THR A 1 96 ? -2.822 -5.493 11.241 1.00 95.38 96 THR A N 1
ATOM 760 C CA . THR A 1 96 ? -3.060 -4.504 12.301 1.00 95.38 96 THR A CA 1
ATOM 761 C C . THR A 1 96 ? -4.519 -4.063 12.341 1.00 95.38 96 THR A C 1
ATOM 763 O O . THR A 1 96 ? -5.121 -4.074 13.413 1.00 95.38 96 THR A O 1
ATOM 766 N N . ILE A 1 97 ? -5.109 -3.738 11.185 1.00 95.31 97 ILE A N 1
ATOM 767 C CA . ILE A 1 97 ? -6.520 -3.333 11.081 1.00 95.31 97 ILE A CA 1
ATOM 768 C C . ILE A 1 97 ? -7.441 -4.459 11.564 1.00 95.31 97 ILE A C 1
ATOM 770 O O . ILE A 1 97 ? -8.337 -4.217 12.371 1.00 95.31 97 ILE A O 1
ATOM 774 N N . ILE A 1 98 ? -7.202 -5.694 11.114 1.00 95.94 98 ILE A N 1
ATOM 775 C CA . ILE A 1 98 ? -8.018 -6.860 11.478 1.00 95.94 98 ILE A CA 1
ATOM 776 C C . ILE A 1 98 ? -7.862 -7.200 12.964 1.00 95.94 98 ILE A C 1
ATOM 778 O O . ILE A 1 98 ? -8.852 -7.385 13.665 1.00 95.94 98 ILE A O 1
ATOM 782 N N . LEU A 1 99 ? -6.635 -7.273 13.479 1.00 94.94 99 LEU A N 1
ATOM 783 C CA . LEU A 1 99 ? -6.384 -7.610 14.882 1.00 94.94 99 LEU A CA 1
ATOM 784 C C . LEU A 1 99 ? -6.924 -6.542 15.830 1.00 94.94 99 LEU A C 1
ATOM 786 O O . LEU A 1 99 ? -7.405 -6.888 16.913 1.00 94.94 99 LEU A O 1
ATOM 790 N N . ARG A 1 100 ? -6.880 -5.267 15.425 1.00 93.31 100 ARG A N 1
ATOM 791 C CA . ARG A 1 100 ? -7.539 -4.192 16.165 1.00 93.31 100 ARG A CA 1
ATOM 792 C C . ARG A 1 100 ? -9.058 -4.346 16.127 1.00 93.31 100 ARG A C 1
ATOM 794 O O . ARG A 1 100 ? -9.667 -4.247 17.185 1.00 93.31 100 ARG A O 1
ATOM 801 N N . ALA A 1 101 ? -9.651 -4.647 14.969 1.00 93.75 101 ALA A N 1
ATOM 802 C CA . ALA A 1 101 ? -11.091 -4.896 14.841 1.00 93.75 101 ALA A CA 1
ATOM 803 C C . ALA A 1 101 ? -11.579 -6.070 15.709 1.00 93.75 101 ALA A C 1
ATOM 805 O O . ALA A 1 101 ? -12.711 -6.083 16.175 1.00 93.75 101 ALA A O 1
ATOM 806 N N . LEU A 1 102 ? -10.717 -7.063 15.932 1.00 94.38 102 LEU A N 1
ATOM 807 C CA . LEU A 1 102 ? -11.007 -8.230 16.764 1.00 94.38 102 LEU A CA 1
ATOM 808 C C . LEU A 1 102 ? -10.631 -8.045 18.245 1.00 94.38 102 LEU A C 1
ATOM 810 O O . LEU A 1 102 ? -10.795 -8.992 19.012 1.00 94.38 102 LEU A O 1
ATOM 814 N N . ASN A 1 103 ? -10.100 -6.881 18.645 1.00 90.38 103 ASN A N 1
ATOM 815 C CA . ASN A 1 103 ? -9.580 -6.607 19.994 1.00 90.38 103 ASN A CA 1
ATOM 816 C C . ASN A 1 103 ? -8.570 -7.667 20.488 1.00 90.38 103 ASN A C 1
ATOM 818 O O . ASN A 1 103 ? -8.633 -8.125 21.626 1.00 90.38 103 ASN A O 1
ATOM 822 N N . ARG A 1 104 ? -7.663 -8.123 19.608 1.00 89.06 104 ARG A N 1
ATOM 823 C CA . ARG A 1 104 ? -6.748 -9.256 19.877 1.00 89.06 104 ARG A CA 1
ATOM 824 C C . ARG A 1 104 ? -5.288 -8.873 20.116 1.00 89.06 104 ARG A C 1
ATOM 826 O O . ARG A 1 104 ? -4.560 -9.693 20.663 1.00 89.06 104 ARG A O 1
ATOM 833 N N . ALA A 1 105 ? -4.844 -7.701 19.660 1.00 85.75 105 ALA A N 1
ATOM 834 C CA . ALA A 1 105 ? -3.419 -7.335 19.667 1.00 85.75 105 ALA A CA 1
ATOM 835 C C . ALA A 1 105 ? -3.092 -5.995 20.332 1.00 85.75 105 ALA A C 1
ATOM 837 O O . ALA A 1 105 ? -1.951 -5.794 20.731 1.00 85.75 105 ALA A O 1
ATOM 838 N N . PHE A 1 106 ? -4.066 -5.095 20.433 1.00 89.56 106 PHE A N 1
ATOM 839 C CA . PHE A 1 106 ? -3.891 -3.769 21.016 1.00 89.56 106 PHE A CA 1
ATOM 840 C C . PHE A 1 106 ? -4.879 -3.620 22.165 1.00 89.56 106 PHE A C 1
ATOM 842 O O . PHE A 1 106 ? -6.030 -4.040 22.024 1.00 89.56 106 PHE A O 1
ATOM 849 N N . GLU A 1 107 ? -4.422 -3.060 23.283 1.00 85.12 107 GLU A N 1
ATOM 850 C CA . GLU A 1 107 ? -5.266 -2.820 24.461 1.00 85.12 107 GLU A CA 1
ATOM 851 C C . GLU A 1 107 ? -6.276 -1.701 24.188 1.00 85.12 107 GLU A C 1
ATOM 853 O O . GLU A 1 107 ? -7.424 -1.772 24.624 1.00 85.12 107 GLU A O 1
ATOM 858 N N . ASP A 1 108 ? -5.858 -0.703 23.408 1.00 87.94 108 ASP A N 1
ATOM 859 C CA . ASP A 1 108 ? -6.676 0.423 22.982 1.00 87.94 108 ASP A CA 1
ATOM 860 C C . ASP A 1 108 ? -6.417 0.803 21.510 1.00 87.94 108 ASP A C 1
ATOM 862 O O . ASP A 1 108 ? -5.555 0.258 20.809 1.00 87.94 108 ASP A O 1
ATOM 866 N N . PHE A 1 109 ? -7.222 1.735 21.001 1.00 90.31 109 PHE A N 1
ATOM 867 C CA . PHE A 1 109 ? -7.079 2.250 19.642 1.00 90.31 109 PHE A CA 1
ATOM 868 C C . PHE A 1 109 ? -5.819 3.095 19.439 1.00 90.31 109 PHE A C 1
ATOM 870 O O . PHE A 1 109 ? -5.247 3.089 18.346 1.00 90.31 109 PHE A O 1
ATOM 877 N N . ASP A 1 110 ? -5.356 3.783 20.478 1.00 92.38 110 ASP A N 1
ATOM 878 C CA . ASP A 1 110 ? -4.203 4.669 20.392 1.00 92.38 110 ASP A CA 1
ATOM 879 C C . ASP A 1 110 ? -2.908 3.895 20.132 1.00 92.38 110 ASP A C 1
ATOM 881 O O . ASP A 1 110 ? -2.080 4.352 19.341 1.00 92.38 110 ASP A O 1
ATOM 885 N N . GLN A 1 111 ? -2.762 2.692 20.689 1.00 93.31 111 GLN A N 1
ATOM 886 C CA . GLN A 1 111 ? -1.643 1.796 20.393 1.00 93.31 111 GLN A CA 1
ATOM 887 C C . GLN A 1 111 ? -1.636 1.357 18.919 1.00 93.31 111 GLN A C 1
ATOM 889 O O . GLN A 1 111 ? -0.591 1.397 18.265 1.00 93.31 111 GLN A O 1
ATOM 894 N N . ALA A 1 112 ? -2.796 0.983 18.365 1.00 92.75 112 ALA A N 1
ATOM 895 C CA . ALA A 1 112 ? -2.913 0.600 16.954 1.00 92.75 112 ALA A CA 1
ATOM 896 C C . ALA A 1 112 ? -2.594 1.780 16.023 1.00 92.75 112 ALA A C 1
ATOM 898 O O . ALA A 1 112 ? -1.858 1.633 15.045 1.00 92.75 112 ALA A O 1
ATOM 899 N N . LYS A 1 113 ? -3.106 2.965 16.367 1.00 93.25 113 LYS A N 1
ATOM 900 C CA . LYS A 1 113 ? -2.829 4.226 15.680 1.00 93.25 113 LYS A CA 1
ATOM 901 C C . LYS A 1 113 ? -1.331 4.533 15.671 1.00 93.25 113 LYS A C 1
ATOM 903 O O . LYS A 1 113 ? -0.761 4.739 14.604 1.00 93.25 113 LYS A O 1
ATOM 908 N N . LEU A 1 114 ? -0.686 4.502 16.840 1.00 93.88 114 LEU A N 1
ATOM 909 C CA . LEU A 1 114 ? 0.748 4.759 16.990 1.00 93.88 114 LEU A CA 1
ATOM 910 C C . LEU A 1 114 ? 1.583 3.780 16.155 1.00 93.88 114 LEU A C 1
ATOM 912 O O . LEU A 1 114 ? 2.525 4.188 15.477 1.00 93.88 114 LEU A O 1
ATOM 916 N N . PHE A 1 115 ? 1.215 2.498 16.169 1.00 94.06 115 PHE A N 1
ATOM 917 C CA . PHE A 1 115 ? 1.892 1.470 15.386 1.00 94.06 115 PHE A CA 1
ATOM 918 C C . PHE A 1 115 ? 1.782 1.725 13.876 1.00 94.06 115 PHE A C 1
ATOM 920 O O . PHE A 1 115 ? 2.787 1.655 13.169 1.00 94.06 115 PHE A O 1
ATOM 927 N N . LEU A 1 116 ? 0.592 2.081 13.377 1.00 94.12 116 LEU A N 1
ATOM 928 C CA . LEU A 1 116 ? 0.395 2.430 11.965 1.00 94.12 116 LEU A CA 1
ATOM 929 C C . LEU A 1 116 ? 1.185 3.681 11.565 1.00 94.12 116 LEU A C 1
ATOM 931 O O . LEU A 1 116 ? 1.810 3.683 10.507 1.00 94.12 116 LEU A O 1
ATOM 935 N N . THR A 1 117 ? 1.222 4.712 12.411 1.00 91.75 117 THR A N 1
ATOM 936 C CA . THR A 1 117 ? 2.031 5.916 12.165 1.00 91.75 117 THR A CA 1
ATOM 937 C C . THR A 1 117 ? 3.531 5.601 12.139 1.00 91.75 117 THR A C 1
ATOM 939 O O . THR A 1 117 ? 4.261 6.118 11.298 1.00 91.75 117 THR A O 1
ATOM 942 N N . ALA A 1 118 ? 4.019 4.714 13.009 1.00 91.38 118 ALA A N 1
ATOM 943 C CA . ALA A 1 118 ? 5.416 4.280 12.965 1.00 91.38 118 ALA A CA 1
ATOM 944 C C . ALA A 1 118 ? 5.734 3.489 11.682 1.00 91.38 118 ALA A C 1
ATOM 946 O O . ALA A 1 118 ? 6.782 3.691 11.062 1.00 91.38 118 ALA A O 1
ATOM 947 N N . LEU A 1 119 ? 4.815 2.617 11.250 1.00 91.56 119 LEU A N 1
ATOM 948 C CA . LEU A 1 119 ? 4.942 1.891 9.986 1.00 91.56 119 LEU A CA 1
ATOM 949 C C . LEU A 1 119 ? 4.937 2.818 8.772 1.00 91.56 119 LEU A C 1
ATOM 951 O O . LEU A 1 119 ? 5.660 2.537 7.817 1.00 91.56 119 LEU A O 1
ATOM 955 N N . GLU A 1 120 ? 4.181 3.915 8.810 1.00 88.50 120 GLU A N 1
ATOM 956 C CA . GLU A 1 120 ? 4.150 4.924 7.748 1.00 88.50 120 GLU A CA 1
ATOM 957 C C . GLU A 1 120 ? 5.551 5.451 7.422 1.00 88.50 120 GLU A C 1
ATOM 959 O O . GLU A 1 120 ? 5.950 5.489 6.259 1.00 88.50 120 GLU A O 1
ATOM 964 N N . ALA A 1 121 ? 6.337 5.799 8.443 1.00 85.50 121 ALA A N 1
ATOM 965 C CA . ALA A 1 121 ? 7.682 6.338 8.253 1.00 85.50 121 ALA A CA 1
ATOM 966 C C . ALA A 1 121 ? 8.616 5.331 7.558 1.00 85.50 121 ALA A C 1
ATOM 968 O O . ALA A 1 121 ? 9.358 5.679 6.628 1.00 85.50 121 ALA A O 1
ATOM 969 N N . LEU A 1 122 ? 8.552 4.060 7.970 1.00 85.69 122 LEU A N 1
ATOM 970 C CA . LEU A 1 122 ? 9.310 2.980 7.334 1.00 85.69 122 LEU A CA 1
ATOM 971 C C . LEU A 1 122 ? 8.842 2.771 5.892 1.00 85.69 122 LEU A C 1
ATOM 973 O O . LEU A 1 122 ? 9.659 2.668 4.975 1.00 85.69 122 LEU A O 1
ATOM 977 N N . TYR A 1 123 ? 7.528 2.756 5.687 1.00 86.00 123 TYR A N 1
ATOM 978 C CA . TYR A 1 123 ? 6.907 2.593 4.385 1.00 86.00 123 TYR A CA 1
ATOM 979 C C . TYR A 1 123 ? 7.376 3.677 3.412 1.00 86.00 123 TYR A C 1
ATOM 981 O O . TYR A 1 123 ? 7.880 3.353 2.336 1.00 86.00 123 TYR A O 1
ATOM 989 N N . VAL A 1 124 ? 7.272 4.955 3.786 1.00 83.00 124 VAL A N 1
ATOM 990 C CA . VAL A 1 124 ? 7.642 6.085 2.919 1.00 83.00 124 VAL A CA 1
ATOM 991 C C . VAL A 1 124 ? 9.112 5.989 2.524 1.00 83.00 124 VAL A C 1
ATOM 993 O O . VAL A 1 124 ? 9.451 6.127 1.349 1.00 83.00 124 VAL A O 1
ATOM 996 N N . THR A 1 125 ? 9.974 5.650 3.482 1.00 83.81 125 THR A N 1
ATOM 997 C CA . THR A 1 125 ? 11.409 5.484 3.243 1.00 83.81 125 THR A CA 1
ATOM 998 C C . THR A 1 125 ? 11.676 4.389 2.208 1.00 83.81 125 THR A C 1
ATOM 1000 O O . THR A 1 125 ? 12.255 4.649 1.152 1.00 83.81 125 THR A O 1
ATOM 1003 N N . TYR A 1 126 ? 11.238 3.154 2.461 1.00 81.88 126 TYR A N 1
ATOM 1004 C CA . TYR A 1 126 ? 11.590 2.031 1.587 1.00 81.88 126 TYR A CA 1
ATOM 1005 C C . TYR A 1 126 ? 10.873 2.072 0.236 1.00 81.88 126 TYR A C 1
ATOM 1007 O O . TYR A 1 126 ? 11.460 1.696 -0.782 1.00 81.88 126 TYR A O 1
ATOM 1015 N N . THR A 1 127 ? 9.629 2.551 0.196 1.00 80.69 127 THR A N 1
ATOM 1016 C CA . THR A 1 127 ? 8.892 2.706 -1.065 1.00 80.69 127 THR A CA 1
ATOM 1017 C C . THR A 1 127 ? 9.522 3.782 -1.949 1.00 80.69 127 THR A C 1
ATOM 1019 O O . THR A 1 127 ? 9.665 3.562 -3.154 1.00 80.69 127 THR A O 1
ATOM 1022 N N . GLY A 1 128 ? 10.008 4.878 -1.359 1.00 79.38 128 GLY A N 1
ATOM 1023 C CA . GLY A 1 128 ? 10.784 5.901 -2.056 1.00 79.38 128 GLY A CA 1
ATOM 1024 C C . GLY A 1 128 ? 12.071 5.356 -2.682 1.00 79.38 128 GLY A C 1
ATOM 1025 O O . GLY A 1 128 ? 12.364 5.653 -3.836 1.00 79.38 128 GLY A O 1
ATOM 1026 N N . TYR A 1 129 ? 12.816 4.507 -1.970 1.00 80.00 129 TYR A N 1
ATOM 1027 C CA . TYR A 1 129 ? 14.086 3.970 -2.477 1.00 80.00 129 TYR A CA 1
ATOM 1028 C C . TYR A 1 129 ? 13.946 2.830 -3.487 1.00 80.00 129 TYR A C 1
ATOM 1030 O O . TYR A 1 129 ? 14.784 2.711 -4.378 1.00 80.00 129 TYR A O 1
ATOM 1038 N N . LEU A 1 130 ? 12.941 1.961 -3.344 1.00 81.50 130 LEU A N 1
ATOM 1039 C CA . LEU A 1 130 ? 12.876 0.708 -4.111 1.00 81.50 130 LEU A CA 1
ATOM 1040 C C . LEU A 1 130 ? 11.745 0.657 -5.133 1.00 81.50 130 LEU A C 1
ATOM 1042 O O . LEU A 1 130 ? 11.912 0.028 -6.178 1.00 81.50 130 LEU A O 1
ATOM 1046 N N . LEU A 1 131 ? 10.614 1.313 -4.863 1.00 82.31 131 LEU A N 1
ATOM 1047 C CA . LEU A 1 131 ? 9.449 1.282 -5.750 1.00 82.31 131 LEU A CA 1
ATOM 1048 C C . LEU A 1 131 ? 9.400 2.500 -6.660 1.00 82.31 131 LEU A C 1
ATOM 1050 O O . LEU A 1 131 ? 9.204 2.340 -7.860 1.00 82.31 131 LEU A O 1
ATOM 1054 N N . ALA A 1 132 ? 9.617 3.701 -6.126 1.00 82.19 132 ALA A N 1
ATOM 1055 C CA . ALA A 1 132 ? 9.553 4.935 -6.908 1.00 82.19 132 ALA A CA 1
ATOM 1056 C C . ALA A 1 132 ? 10.471 4.923 -8.160 1.00 82.19 132 ALA A C 1
ATOM 1058 O O . ALA A 1 132 ? 9.991 5.296 -9.239 1.00 82.19 132 ALA A O 1
ATOM 1059 N N . PRO A 1 133 ? 11.710 4.379 -8.109 1.00 85.50 133 PRO A N 1
ATOM 1060 C CA . PRO A 1 133 ? 12.575 4.290 -9.289 1.00 85.50 133 PRO A CA 1
ATOM 1061 C C . PRO A 1 133 ? 12.013 3.413 -10.409 1.00 85.50 133 PRO A C 1
ATOM 1063 O O . PRO A 1 133 ? 12.264 3.685 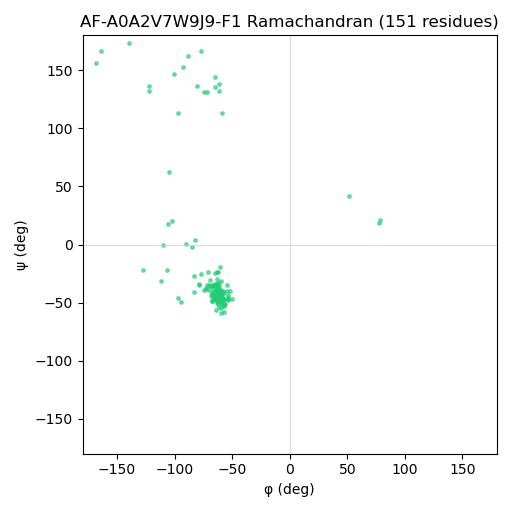-11.583 1.00 85.50 133 PRO A O 1
ATOM 1066 N N . LEU A 1 134 ? 11.208 2.392 -10.082 1.00 85.88 134 LEU A N 1
ATOM 1067 C CA . LEU A 1 134 ? 10.536 1.576 -11.099 1.00 85.88 134 LEU A CA 1
ATOM 1068 C C . LEU A 1 134 ? 9.550 2.397 -11.926 1.00 85.88 134 LEU A C 1
ATOM 1070 O O . LEU A 1 134 ? 9.266 2.025 -13.055 1.00 85.88 134 LEU A O 1
ATOM 1074 N N . PHE A 1 135 ? 9.052 3.511 -11.401 1.00 85.25 135 PHE A N 1
ATOM 1075 C CA . PHE A 1 135 ? 8.105 4.392 -12.080 1.00 85.25 135 PHE A CA 1
ATOM 1076 C C . PHE A 1 135 ? 8.759 5.694 -12.564 1.00 85.25 135 PHE A C 1
ATOM 1078 O O . PHE A 1 135 ? 8.059 6.651 -12.885 1.00 85.25 135 PHE A O 1
ATOM 1085 N N . GLY A 1 136 ? 10.094 5.726 -12.650 1.00 80.00 136 GLY A N 1
ATOM 1086 C CA . GLY A 1 136 ? 10.844 6.872 -13.168 1.00 80.00 136 GLY A CA 1
ATOM 1087 C C . GLY A 1 136 ? 10.980 8.036 -12.185 1.00 80.00 136 GLY A C 1
ATOM 1088 O O . GLY A 1 136 ? 11.275 9.149 -12.608 1.00 80.00 136 GLY A O 1
ATOM 1089 N N . VAL A 1 137 ? 10.762 7.796 -10.890 1.00 79.50 137 VAL A N 1
ATOM 1090 C CA . VAL A 1 137 ? 11.007 8.784 -9.834 1.00 79.50 137 VAL A CA 1
ATOM 1091 C C . VAL A 1 137 ? 12.375 8.504 -9.220 1.00 79.50 137 VAL A C 1
ATOM 1093 O O . VAL A 1 137 ? 12.579 7.464 -8.596 1.00 79.50 137 VAL A O 1
ATOM 1096 N N . GLU A 1 138 ? 13.325 9.417 -9.410 1.00 73.19 138 GLU A N 1
ATOM 1097 C CA . GLU A 1 138 ? 14.628 9.325 -8.750 1.00 73.19 138 GLU A CA 1
ATOM 1098 C C . GLU A 1 138 ? 14.495 9.707 -7.262 1.00 73.19 138 GLU A C 1
ATOM 1100 O O . GLU A 1 138 ? 13.912 10.748 -6.958 1.00 73.19 138 GLU A O 1
ATOM 1105 N N . PRO A 1 139 ? 15.028 8.902 -6.324 1.00 68.81 139 PRO A N 1
ATOM 1106 C CA . PRO A 1 139 ? 15.096 9.261 -4.912 1.00 68.81 139 PRO A CA 1
ATOM 1107 C C . PRO A 1 139 ? 15.941 10.525 -4.725 1.00 68.81 139 PRO A C 1
ATOM 1109 O O . PRO A 1 139 ? 17.024 10.628 -5.307 1.00 68.81 139 PRO A O 1
ATOM 1112 N N . ASP A 1 140 ? 15.511 11.446 -3.860 1.00 66.06 140 ASP A N 1
ATOM 1113 C CA . ASP A 1 140 ? 16.213 12.719 -3.623 1.00 66.06 140 ASP A CA 1
ATOM 1114 C C . ASP A 1 140 ? 17.692 12.524 -3.243 1.00 66.06 140 ASP A C 1
ATOM 1116 O O . ASP A 1 140 ? 18.558 13.269 -3.695 1.00 66.06 140 ASP A O 1
ATOM 1120 N N . ALA A 1 141 ? 18.017 11.457 -2.502 1.00 58.16 141 ALA A N 1
ATOM 1121 C CA . ALA A 1 141 ? 19.395 11.102 -2.156 1.00 58.16 141 ALA A CA 1
ATOM 1122 C C . ALA A 1 141 ? 20.281 10.791 -3.382 1.00 58.16 141 ALA A C 1
ATOM 1124 O O . ALA A 1 141 ? 21.476 11.090 -3.375 1.00 58.16 141 ALA A O 1
ATOM 1125 N N . LEU A 1 142 ? 19.712 10.217 -4.451 1.00 56.91 142 LEU A N 1
ATOM 1126 C CA . LEU A 1 142 ? 20.422 9.998 -5.716 1.00 56.91 142 LEU A CA 1
ATOM 1127 C C . LEU A 1 142 ? 20.508 11.287 -6.539 1.00 56.91 142 LEU A C 1
ATOM 1129 O O . LEU A 1 142 ? 21.533 11.519 -7.184 1.00 56.91 142 LEU A O 1
ATOM 1133 N N . ARG A 1 143 ? 19.486 12.150 -6.472 1.00 60.06 143 ARG A N 1
ATOM 1134 C CA . ARG A 1 143 ? 19.477 13.453 -7.152 1.00 60.06 143 ARG A CA 1
ATOM 1135 C C . ARG A 1 143 ? 20.590 14.368 -6.629 1.00 60.06 143 ARG A C 1
ATOM 1137 O O . ARG A 1 143 ? 21.402 14.851 -7.416 1.00 60.06 143 ARG A O 1
ATOM 1144 N N . SER A 1 144 ? 20.719 14.497 -5.307 1.00 61.12 144 SER A N 1
ATOM 1145 C CA . SER A 1 144 ? 21.765 15.308 -4.660 1.00 61.12 144 SER A CA 1
ATOM 1146 C C . SER A 1 144 ? 23.187 14.802 -4.960 1.00 61.12 144 SER A C 1
ATOM 1148 O O . SER A 1 144 ? 24.110 15.589 -5.188 1.00 61.12 144 SER A O 1
ATOM 1150 N N . ALA A 1 145 ? 23.381 13.479 -5.020 1.00 59.72 145 ALA A N 1
ATOM 1151 C CA . ALA A 1 145 ? 24.666 12.876 -5.382 1.00 59.72 145 ALA A CA 1
ATOM 1152 C C . ALA A 1 145 ? 25.051 13.136 -6.852 1.00 59.72 145 ALA A C 1
ATOM 1154 O O . ALA A 1 145 ? 26.229 13.325 -7.166 1.00 59.72 145 ALA A O 1
ATOM 1155 N N . GLN A 1 146 ? 24.072 13.182 -7.762 1.00 60.66 146 GLN A N 1
ATOM 1156 C CA . GLN A 1 146 ? 24.307 13.537 -9.163 1.00 60.66 146 GLN A CA 1
ATOM 1157 C C . GLN A 1 146 ? 24.596 15.033 -9.352 1.00 60.66 146 GLN A C 1
ATOM 1159 O O . GLN A 1 146 ? 25.457 15.376 -10.161 1.00 60.66 146 GLN A O 1
ATOM 1164 N N . GLU A 1 147 ? 23.928 15.915 -8.605 1.00 67.19 147 GLU A N 1
ATOM 1165 C CA . GLU A 1 147 ? 24.185 17.364 -8.622 1.00 67.19 147 GLU A CA 1
ATOM 1166 C C . GLU A 1 147 ? 25.597 17.694 -8.117 1.00 67.19 147 GLU A C 1
ATOM 1168 O O . GLU A 1 147 ? 26.308 18.478 -8.742 1.00 67.19 147 GLU A O 1
ATOM 1173 N N . THR A 1 148 ? 26.067 16.994 -7.080 1.00 63.31 148 THR A N 1
ATOM 1174 C CA . THR A 1 148 ? 27.443 17.147 -6.570 1.00 63.31 148 THR A CA 1
ATOM 1175 C C . THR A 1 148 ? 28.479 16.676 -7.600 1.00 63.31 148 THR A C 1
ATOM 1177 O O . THR A 1 148 ? 29.544 17.269 -7.744 1.00 63.31 148 THR A O 1
ATOM 1180 N N . LYS A 1 149 ? 28.159 15.635 -8.382 1.00 58.66 149 LYS A N 1
ATOM 1181 C CA . LYS A 1 149 ? 29.041 15.101 -9.433 1.00 58.66 149 LYS A CA 1
ATOM 1182 C C . LYS A 1 149 ? 29.053 15.949 -10.715 1.00 58.66 149 LYS A C 1
ATOM 1184 O O . LYS A 1 149 ? 30.031 15.903 -11.456 1.00 58.66 149 LYS A O 1
ATOM 1189 N N . LYS A 1 150 ? 27.984 16.704 -10.991 1.00 57.97 150 LYS A N 1
ATOM 1190 C CA . LYS A 1 150 ? 27.869 17.625 -12.140 1.00 57.97 150 LYS A CA 1
ATOM 1191 C C . LYS A 1 150 ? 28.468 19.009 -11.887 1.00 57.97 150 LYS A C 1
ATOM 1193 O O . LYS A 1 150 ? 28.497 19.807 -12.817 1.00 57.97 150 LYS A O 1
ATOM 1198 N N . SER A 1 151 ? 28.978 19.266 -10.684 1.00 54.69 151 SER A N 1
ATOM 1199 C CA . SER A 1 151 ? 29.729 20.473 -10.349 1.00 54.69 151 SER A CA 1
ATOM 1200 C C . SER A 1 151 ? 31.238 20.189 -10.232 1.00 54.69 151 SER A C 1
ATOM 1202 O O . SER A 1 151 ? 31.791 20.354 -9.143 1.00 54.69 151 SER A O 1
ATOM 1204 N N . PRO A 1 152 ? 31.952 19.743 -11.290 1.00 53.38 152 PRO A N 1
ATOM 1205 C CA . PRO A 1 152 ? 33.379 20.002 -11.340 1.00 53.38 152 PRO A CA 1
ATOM 1206 C C . PRO A 1 152 ? 33.564 21.499 -11.634 1.00 53.38 152 PRO A C 1
ATOM 1208 O O . PRO A 1 152 ? 32.888 22.053 -12.502 1.00 53.38 152 PRO A O 1
ATOM 1211 N N . LEU A 1 153 ? 34.427 22.131 -10.840 1.00 51.75 153 LEU A N 1
ATOM 1212 C CA . LEU A 1 153 ? 34.942 23.488 -11.043 1.00 51.75 153 LEU A CA 1
ATOM 1213 C C . LEU A 1 153 ? 35.415 23.721 -12.485 1.00 51.75 153 LEU A C 1
ATOM 1215 O O . LEU A 1 153 ? 36.014 22.781 -13.059 1.00 51.75 153 LEU A O 1
#

Nearest PDB structures (foldseek):
  6e7e-assembly1_A  TM=5.046E-01  e=7.168E-01  Chlamydia trachomatis
  8eat-assembly1_o  TM=3.602E-01  e=3.725E-01  Saccharomyces cerevisiae
  5voz-assembly1_S  TM=3.237E-01  e=3.775E+00  Saccharomyces cerevisiae S288C
  7sqc-assembly1_1F  TM=2.173E-01  e=4.174E+00  Chlamydomonas reinhardtii

pLDDT: mean 88.11, std 10.54, range [51.75, 98.0]

Sequence (153 aa):
MTDAELRTRIGLFWVITHFAIIATIIVCFFLGGYEFPDMTTLLAIVVPMFAGITTVVIRYFAQHRHDAPRGKRVNAAYVTLTWLLPVLFSMTIALTIILRALNRAFEDFDQAKLFLTALEALYVTYTGYLLAPLFGVEPDALRSAQETKKSPL